Protein AF-A0A6G3XLN1-F1 (afdb_monomer)

Mean predicted aligned error: 7.18 Å

Foldseek 3Di:
DDPVDDPPPHPDDDDPDDDDPDFDDADPVRDGAWDKDKDWDADPVGDIDIDMDTDDDDDPPPDDDDDDDDDDDFDDPDPVVSVVVVVVVVVVCVVDPD

Sequence (98 aa):
QNRLISFDDSPFHVVRETRPWEAPPAGPDGGVPPRRAGVSSFGFGGTNAHVVLEEHLADETRRTDPPGPHLVPLSARTPERLREVARTLLTHLRRHPA

Secondary structure (DSSP, 8-state):
--TT---TTSS-----S----PPPPP-TTS--PPPEEEEEEE-TTS-EEEEEEE----------PPSS--------SSHHHHHHHHHHHHHHHHHS--

Structure (mmCIF, N/CA/C/O backbone):
data_AF-A0A6G3XLN1-F1
#
_entry.id   AF-A0A6G3XLN1-F1
#
loop_
_atom_site.group_PDB
_atom_site.id
_atom_site.type_symbol
_atom_site.label_atom_id
_atom_site.label_alt_id
_atom_site.label_comp_id
_atom_site.label_asym_id
_atom_site.label_entity_id
_atom_site.label_seq_id
_atom_site.pdbx_PDB_ins_code
_atom_site.Cartn_x
_atom_site.Cartn_y
_atom_site.Cartn_z
_atom_site.occupancy
_atom_site.B_iso_or_equiv
_atom_site.auth_seq_id
_atom_site.auth_comp_id
_atom_site.auth_asym_id
_atom_site.auth_atom_id
_atom_site.pdbx_PDB_model_num
ATOM 1 N N . GLN A 1 1 ? 0.417 10.790 -25.933 1.00 68.75 1 GLN A N 1
ATOM 2 C CA . GLN A 1 1 ? 1.668 10.044 -25.669 1.00 68.75 1 GLN A CA 1
ATOM 3 C C . GLN A 1 1 ? 2.841 10.945 -26.033 1.00 68.75 1 GLN A C 1
ATOM 5 O O . GLN A 1 1 ? 2.750 11.629 -27.047 1.00 68.75 1 GLN A O 1
ATOM 10 N N . ASN A 1 2 ? 3.875 11.021 -25.189 1.00 85.00 2 ASN A N 1
ATOM 11 C CA . ASN A 1 2 ? 5.063 11.836 -25.457 1.00 85.00 2 ASN A CA 1
ATOM 12 C C . ASN A 1 2 ? 5.894 11.176 -26.572 1.00 85.00 2 ASN A C 1
ATOM 14 O O . ASN A 1 2 ? 6.250 10.011 -26.436 1.00 85.00 2 ASN A O 1
ATOM 18 N N . ARG A 1 3 ? 6.184 11.905 -27.658 1.00 90.69 3 ARG A N 1
ATOM 19 C CA . ARG A 1 3 ? 6.933 11.390 -28.823 1.00 90.69 3 ARG A CA 1
ATOM 20 C C . ARG A 1 3 ? 8.434 11.234 -28.567 1.00 90.69 3 ARG A C 1
ATOM 22 O O . ARG A 1 3 ? 9.109 10.589 -29.354 1.00 90.69 3 ARG A O 1
ATOM 29 N N . LEU A 1 4 ? 8.944 11.824 -27.487 1.00 93.44 4 LEU A N 1
ATOM 30 C CA . LEU A 1 4 ? 10.350 11.726 -27.090 1.00 93.44 4 LEU A CA 1
ATOM 31 C C . LEU A 1 4 ? 10.661 10.436 -26.316 1.00 93.44 4 LEU A C 1
ATOM 33 O O . LEU A 1 4 ? 11.809 10.217 -25.950 1.00 93.44 4 LEU A O 1
ATOM 37 N N . ILE A 1 5 ? 9.653 9.602 -26.035 1.00 89.62 5 ILE A N 1
ATOM 38 C CA . ILE A 1 5 ? 9.816 8.343 -25.305 1.00 89.62 5 ILE A CA 1
ATOM 39 C C . ILE A 1 5 ? 9.465 7.193 -26.249 1.00 89.62 5 ILE A C 1
ATOM 41 O O . ILE A 1 5 ? 8.294 7.020 -26.599 1.00 89.62 5 ILE A O 1
ATOM 45 N N . SER A 1 6 ? 10.478 6.420 -26.648 1.00 90.69 6 SER A N 1
ATOM 46 C CA . SER A 1 6 ? 10.293 5.149 -27.354 1.00 90.69 6 SER A CA 1
ATOM 47 C C . SER A 1 6 ? 10.105 4.027 -26.336 1.00 90.69 6 SER A C 1
ATOM 49 O O . SER A 1 6 ? 10.923 3.881 -25.428 1.00 90.69 6 SER A O 1
ATOM 51 N N . PHE A 1 7 ? 9.025 3.260 -26.478 1.00 91.12 7 PHE A N 1
ATOM 52 C CA . PHE A 1 7 ? 8.757 2.085 -25.644 1.00 91.12 7 PHE A CA 1
ATOM 53 C C . PHE A 1 7 ? 9.022 0.767 -26.378 1.00 91.12 7 PHE A C 1
ATOM 55 O O . PHE A 1 7 ? 9.182 -0.245 -25.704 1.00 91.12 7 PHE A O 1
ATOM 62 N N . ASP A 1 8 ? 9.090 0.788 -27.714 1.00 89.31 8 ASP A N 1
ATOM 63 C CA . ASP A 1 8 ? 9.122 -0.413 -28.564 1.00 89.31 8 ASP A CA 1
ATOM 64 C C . ASP A 1 8 ? 10.348 -1.298 -28.281 1.00 89.31 8 ASP A C 1
ATOM 66 O O . ASP A 1 8 ? 10.241 -2.521 -28.288 1.00 89.31 8 ASP A O 1
ATOM 70 N N . ASP A 1 9 ? 11.477 -0.683 -27.921 1.00 88.38 9 ASP A N 1
ATOM 71 C CA . ASP A 1 9 ? 12.730 -1.371 -27.579 1.00 88.38 9 ASP A CA 1
ATOM 72 C C . ASP A 1 9 ? 12.961 -1.481 -26.059 1.00 88.38 9 ASP A C 1
ATOM 74 O O . ASP A 1 9 ? 14.087 -1.677 -25.596 1.00 88.38 9 ASP A O 1
ATOM 78 N N . SER A 1 10 ? 11.914 -1.300 -25.248 1.00 92.75 10 SER A N 1
ATOM 79 C CA . SER A 1 10 ? 12.014 -1.279 -23.787 1.00 92.75 10 SER A CA 1
ATOM 80 C C . SER A 1 10 ? 11.134 -2.350 -23.135 1.00 92.75 10 SER A C 1
ATOM 82 O O . SER A 1 10 ? 10.084 -2.699 -23.671 1.00 92.75 10 SER A O 1
ATOM 84 N N . PRO A 1 11 ? 11.479 -2.823 -21.924 1.00 93.06 11 PRO A N 1
ATOM 85 C CA . PRO A 1 11 ? 10.612 -3.722 -21.161 1.00 93.06 11 PRO A CA 1
ATOM 86 C C . PRO A 1 11 ? 9.419 -2.992 -20.516 1.00 93.06 11 PRO A C 1
ATOM 88 O O . PRO A 1 11 ? 8.676 -3.593 -19.740 1.00 93.06 11 PRO A O 1
ATOM 91 N N . PHE A 1 12 ? 9.264 -1.687 -20.760 1.00 93.50 12 PHE A N 1
ATOM 92 C CA . PHE A 1 12 ? 8.283 -0.844 -20.096 1.00 93.50 12 PHE A CA 1
ATOM 93 C C . PHE A 1 12 ? 7.115 -0.514 -21.016 1.00 93.50 12 PHE A C 1
ATOM 95 O O . PHE A 1 12 ? 7.272 -0.203 -22.193 1.00 93.50 12 PHE A O 1
ATOM 102 N N . HIS A 1 13 ? 5.927 -0.458 -20.430 1.00 92.88 13 HIS A N 1
ATOM 103 C CA . HIS A 1 13 ? 4.724 0.042 -21.080 1.00 92.88 13 HIS A CA 1
ATOM 104 C C . HIS A 1 13 ? 3.887 0.829 -20.073 1.00 92.88 13 HIS A C 1
ATOM 106 O O . HIS A 1 13 ? 3.967 0.630 -18.859 1.00 92.88 13 HIS A O 1
ATOM 112 N N . VAL A 1 14 ? 3.047 1.731 -20.574 1.00 93.56 14 VAL A N 1
ATOM 113 C CA . VAL A 1 14 ? 2.167 2.540 -19.723 1.00 93.56 14 VAL A CA 1
ATOM 114 C C . VAL A 1 14 ? 0.884 1.768 -19.424 1.00 93.56 14 VAL A C 1
ATOM 116 O O . VAL A 1 14 ? 0.138 1.421 -20.339 1.00 93.56 14 VAL A O 1
ATOM 119 N N . VAL A 1 15 ? 0.587 1.548 -18.143 1.00 94.81 15 VAL A N 1
ATOM 120 C CA . VAL A 1 15 ? -0.713 1.027 -17.694 1.00 94.81 15 VAL A CA 1
ATOM 121 C C . VAL A 1 15 ? -1.730 2.170 -17.722 1.00 94.81 15 VAL A C 1
ATOM 123 O O . VAL A 1 15 ? -1.634 3.102 -16.929 1.00 94.81 15 VAL A O 1
ATOM 126 N N . ARG A 1 16 ? -2.666 2.135 -18.678 1.00 95.06 16 ARG A N 1
ATOM 127 C CA . ARG A 1 16 ? -3.650 3.216 -18.909 1.00 95.06 16 ARG A CA 1
ATOM 128 C C . ARG A 1 16 ? -5.002 2.982 -18.249 1.00 95.06 16 ARG A C 1
ATOM 130 O O . ARG A 1 16 ? -5.720 3.936 -17.981 1.00 95.06 16 ARG A O 1
ATOM 137 N N . GLU A 1 17 ? -5.329 1.723 -18.003 1.00 97.62 17 GLU A N 1
ATOM 138 C CA . GLU A 1 17 ? -6.607 1.285 -17.457 1.00 97.62 17 GLU A CA 1
ATOM 139 C C . GLU A 1 17 ? -6.352 0.311 -16.309 1.00 97.62 17 GLU A C 1
ATOM 141 O O . GLU A 1 17 ? -5.313 -0.361 -16.263 1.00 97.62 17 GLU A O 1
ATOM 146 N N . THR A 1 18 ? -7.298 0.237 -15.372 1.00 97.56 18 THR A N 1
ATOM 147 C CA . THR A 1 18 ? -7.257 -0.759 -14.303 1.00 97.56 18 THR A CA 1
ATOM 148 C C . THR A 1 18 ? -7.317 -2.150 -14.914 1.00 97.56 18 THR A C 1
ATOM 150 O O . THR A 1 18 ? -8.219 -2.468 -15.683 1.00 97.56 18 THR A O 1
ATOM 153 N N . ARG A 1 19 ? -6.357 -2.990 -14.545 1.00 96.12 19 ARG A N 1
ATOM 154 C CA . ARG A 1 19 ? -6.246 -4.365 -15.024 1.00 96.12 19 ARG A CA 1
ATOM 155 C C . ARG A 1 19 ? -5.761 -5.272 -13.896 1.00 96.12 19 ARG A C 1
ATOM 157 O O . ARG A 1 19 ? -5.106 -4.767 -12.978 1.00 96.12 19 ARG A O 1
ATOM 164 N N . PRO A 1 20 ? -6.045 -6.582 -13.954 1.00 96.75 20 PRO A N 1
ATOM 165 C CA . PRO A 1 20 ? -5.457 -7.538 -13.028 1.00 96.75 20 PRO A CA 1
ATOM 166 C C . PRO A 1 20 ? -3.928 -7.434 -13.014 1.00 96.75 20 PRO A C 1
ATOM 168 O O . PRO A 1 20 ? -3.292 -7.256 -14.056 1.00 96.75 20 PRO A O 1
ATOM 171 N N . TRP A 1 21 ? -3.333 -7.548 -11.828 1.00 94.56 21 TRP A N 1
ATOM 172 C CA . TRP A 1 21 ? -1.888 -7.698 -11.692 1.00 94.56 21 TRP A CA 1
ATOM 173 C C . TRP A 1 21 ? -1.560 -9.188 -11.707 1.00 94.56 21 TRP A C 1
ATOM 175 O O . TRP A 1 21 ? -1.606 -9.870 -10.679 1.00 94.56 21 TRP A O 1
ATOM 185 N N . GLU A 1 22 ? -1.288 -9.706 -12.899 1.00 93.12 22 GLU A N 1
ATOM 186 C CA . GL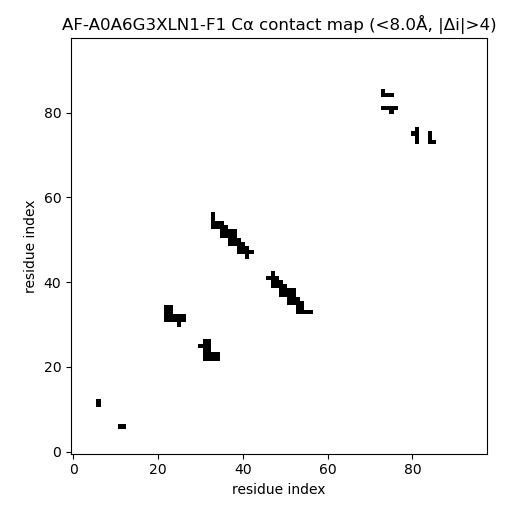U A 1 22 ? -0.928 -11.109 -13.093 1.00 93.12 22 GLU A CA 1
ATOM 187 C C . GLU A 1 22 ? 0.366 -11.442 -12.345 1.00 93.12 22 GLU A C 1
ATOM 189 O O . GLU A 1 22 ? 1.299 -10.633 -12.291 1.00 93.12 22 GLU A O 1
ATOM 194 N N . ALA A 1 23 ? 0.391 -12.616 -11.712 1.00 88.56 23 ALA A N 1
ATOM 195 C CA . ALA A 1 23 ? 1.606 -13.123 -11.096 1.00 88.56 23 ALA A CA 1
ATOM 196 C C . ALA A 1 23 ? 2.606 -13.529 -12.194 1.00 88.56 23 ALA A C 1
ATOM 198 O O . ALA A 1 23 ? 2.183 -13.898 -13.295 1.00 88.56 23 ALA A O 1
ATOM 199 N N . PRO A 1 24 ? 3.920 -13.466 -11.933 1.00 90.12 24 PRO A N 1
ATOM 200 C CA . PRO A 1 24 ? 4.896 -13.914 -12.910 1.00 90.12 24 PRO A CA 1
ATOM 201 C C . PRO A 1 24 ? 4.7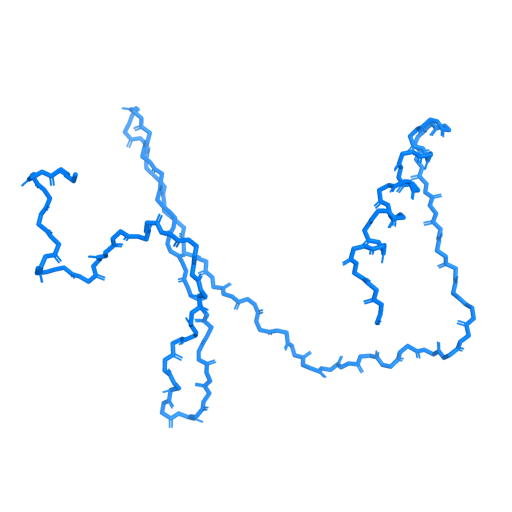74 -15.431 -13.164 1.00 90.12 24 PRO A C 1
ATOM 203 O O . PRO A 1 24 ? 4.228 -16.156 -12.327 1.00 90.12 24 PRO A O 1
ATOM 206 N N . PRO A 1 25 ? 5.291 -15.926 -14.304 1.00 88.88 25 PRO A N 1
ATOM 207 C CA . PRO A 1 25 ? 5.288 -17.351 -14.616 1.00 88.88 25 PRO A CA 1
ATOM 208 C C . PRO A 1 25 ? 5.953 -18.179 -13.514 1.00 88.88 25 PRO A C 1
ATOM 210 O O . PRO A 1 25 ? 6.898 -17.714 -12.873 1.00 88.88 25 PRO A O 1
ATOM 213 N N . ALA A 1 26 ? 5.471 -19.411 -13.331 1.00 88.75 26 ALA A N 1
ATOM 214 C CA . ALA A 1 26 ? 6.044 -20.336 -12.364 1.00 88.75 26 ALA A CA 1
ATOM 215 C C . ALA A 1 26 ? 7.545 -20.543 -12.616 1.00 88.75 26 ALA A C 1
ATOM 217 O O . ALA A 1 26 ? 7.995 -20.638 -13.763 1.00 88.75 26 ALA A O 1
ATOM 218 N N . GLY A 1 27 ? 8.308 -20.597 -11.527 1.00 84.12 27 GLY A N 1
ATOM 219 C CA . GLY A 1 27 ? 9.733 -20.882 -11.557 1.00 84.12 27 GLY A CA 1
ATOM 220 C C . GLY A 1 27 ? 10.032 -22.340 -11.931 1.00 84.12 27 GLY A C 1
ATOM 221 O O . GLY A 1 27 ? 9.123 -23.165 -12.048 1.00 84.12 27 GLY A O 1
ATOM 222 N N . PRO A 1 28 ? 11.320 -22.694 -12.092 1.00 84.50 28 PRO A N 1
ATOM 223 C CA . PRO A 1 28 ? 11.749 -24.068 -12.379 1.00 84.50 28 PRO A CA 1
ATOM 224 C C . PRO A 1 28 ? 11.319 -25.101 -11.324 1.00 84.50 28 PRO A C 1
ATOM 226 O O . PRO A 1 28 ? 11.270 -26.293 -11.609 1.00 84.50 28 PRO A O 1
ATOM 229 N N . ASP A 1 29 ? 11.027 -24.643 -10.109 1.00 85.19 29 ASP A N 1
ATOM 230 C CA . ASP A 1 29 ? 10.552 -25.412 -8.958 1.00 85.19 29 ASP A CA 1
ATOM 231 C C . ASP A 1 29 ? 9.017 -25.560 -8.909 1.00 85.19 29 ASP A C 1
ATOM 233 O O . ASP A 1 29 ? 8.487 -26.201 -8.003 1.00 85.19 29 ASP A O 1
ATOM 237 N N . GLY A 1 30 ? 8.295 -24.987 -9.878 1.00 82.50 30 GLY A N 1
ATOM 238 C CA . GLY A 1 30 ? 6.833 -25.004 -9.945 1.00 82.50 30 GLY A CA 1
ATOM 239 C C . GLY A 1 30 ? 6.146 -23.987 -9.029 1.00 82.50 30 GLY A C 1
ATOM 240 O O . GLY A 1 30 ? 4.918 -23.896 -9.046 1.00 82.50 30 GLY A O 1
ATOM 241 N N . GLY A 1 31 ? 6.906 -23.201 -8.259 1.00 84.50 31 GLY A N 1
ATOM 242 C CA . GLY A 1 31 ? 6.370 -22.139 -7.412 1.00 84.50 31 GLY A CA 1
ATOM 243 C C . GLY A 1 31 ? 6.016 -20.893 -8.222 1.00 84.50 31 GLY A C 1
ATOM 244 O O . GLY A 1 31 ? 6.745 -20.507 -9.136 1.00 84.50 31 GLY A O 1
ATOM 245 N N . VAL A 1 32 ? 4.906 -20.232 -7.886 1.00 84.81 32 VAL A N 1
ATOM 246 C CA . VAL A 1 32 ? 4.592 -18.906 -8.440 1.00 84.81 32 VAL A CA 1
ATOM 247 C C . VAL A 1 32 ? 5.39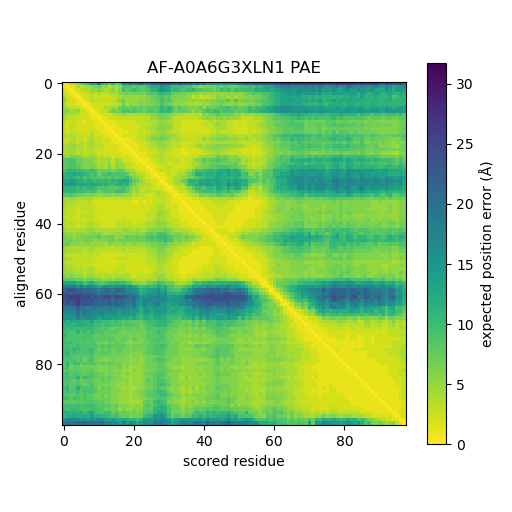2 -17.863 -7.652 1.00 84.81 32 VAL A C 1
ATOM 249 O O . VAL A 1 32 ? 5.166 -17.722 -6.449 1.00 84.81 32 VAL A O 1
ATOM 252 N N . PRO A 1 33 ? 6.335 -17.141 -8.279 1.00 89.75 33 PRO A N 1
ATOM 253 C CA . PRO A 1 33 ? 7.124 -16.136 -7.579 1.00 89.75 33 PRO A CA 1
ATOM 254 C C . PRO A 1 33 ? 6.253 -14.936 -7.164 1.00 89.75 33 PRO A C 1
ATOM 256 O O . PRO A 1 33 ? 5.252 -14.635 -7.822 1.00 89.75 33 PRO A O 1
ATOM 259 N N . PRO A 1 34 ? 6.635 -14.207 -6.102 1.00 92.75 34 PRO A N 1
ATOM 260 C CA . PRO A 1 34 ? 5.885 -13.044 -5.644 1.00 92.75 34 PRO A CA 1
ATOM 261 C C . PRO A 1 34 ? 5.921 -11.910 -6.672 1.00 92.75 34 PRO A C 1
ATOM 263 O O . PRO A 1 34 ? 6.896 -11.727 -7.415 1.00 92.75 34 PRO A O 1
ATOM 266 N N . ARG A 1 35 ? 4.868 -11.088 -6.689 1.00 95.12 35 ARG A N 1
ATOM 267 C CA . ARG A 1 35 ? 4.872 -9.840 -7.459 1.00 95.12 35 ARG A CA 1
ATOM 268 C C . ARG A 1 35 ? 5.911 -8.875 -6.894 1.00 95.12 35 ARG A C 1
ATOM 270 O O . ARG A 1 35 ? 6.097 -8.779 -5.682 1.00 95.12 35 ARG A O 1
ATOM 277 N N . ARG A 1 36 ? 6.555 -8.109 -7.777 1.00 95.94 36 ARG A N 1
ATOM 278 C CA . ARG A 1 36 ? 7.528 -7.071 -7.405 1.00 95.94 36 ARG A CA 1
ATOM 279 C C . ARG A 1 36 ? 7.194 -5.741 -8.054 1.00 95.94 36 ARG A C 1
ATOM 281 O O . ARG A 1 36 ? 6.751 -5.705 -9.201 1.00 95.94 36 ARG A O 1
ATOM 288 N N . ALA A 1 37 ? 7.454 -4.656 -7.336 1.00 97.44 37 ALA A N 1
ATOM 289 C CA . ALA A 1 37 ? 7.311 -3.297 -7.842 1.00 97.44 37 ALA A CA 1
ATOM 290 C C . ALA A 1 37 ? 8.517 -2.438 -7.463 1.00 97.44 37 ALA A C 1
ATOM 292 O O . ALA A 1 37 ? 8.998 -2.490 -6.334 1.00 97.44 37 ALA A O 1
ATOM 293 N N . GLY A 1 38 ? 8.978 -1.621 -8.409 1.00 97.81 38 GLY A N 1
ATOM 294 C CA . GLY A 1 38 ? 9.925 -0.542 -8.150 1.00 97.81 38 GLY A CA 1
ATOM 295 C C . GLY A 1 38 ? 9.186 0.784 -7.992 1.00 97.81 38 GLY A C 1
ATOM 296 O O . GLY A 1 38 ? 8.313 1.107 -8.798 1.00 97.81 38 GLY A O 1
ATOM 297 N N . VAL A 1 39 ? 9.551 1.565 -6.980 1.00 98.25 39 VAL A N 1
ATOM 298 C CA . VAL A 1 39 ? 9.048 2.924 -6.759 1.00 98.25 39 VAL A CA 1
ATOM 299 C C . VAL A 1 39 ? 10.234 3.876 -6.775 1.00 98.25 39 VAL A C 1
ATOM 301 O O . VAL A 1 39 ? 11.134 3.766 -5.945 1.00 98.25 39 VAL A O 1
ATOM 304 N N . SER A 1 40 ? 10.233 4.814 -7.719 1.00 97.81 40 SER A N 1
ATOM 305 C CA .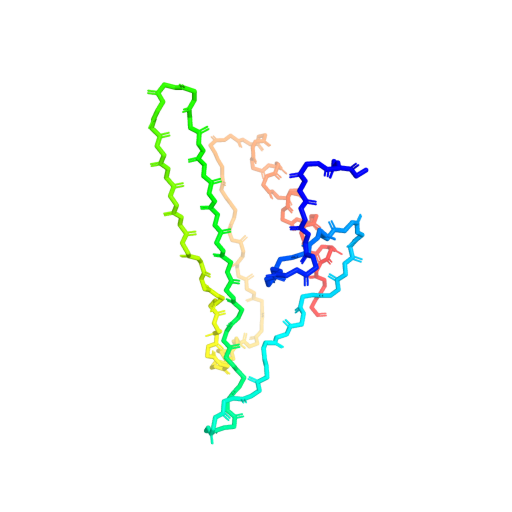 SER A 1 40 ? 11.266 5.847 -7.846 1.00 97.81 40 SER A CA 1
ATOM 306 C C . SER A 1 40 ? 10.714 7.215 -7.456 1.00 97.81 40 SER A C 1
ATOM 308 O O . SER A 1 40 ? 9.600 7.567 -7.840 1.00 97.81 40 SER A O 1
ATOM 310 N N . SER A 1 41 ? 11.514 8.002 -6.741 1.00 97.88 41 SER A N 1
ATOM 311 C CA . SER A 1 41 ? 11.236 9.397 -6.402 1.00 97.88 41 SER A CA 1
ATOM 312 C C . SER A 1 41 ? 12.455 10.257 -6.729 1.00 97.88 41 SER A C 1
ATOM 314 O O . SER A 1 41 ? 13.572 9.938 -6.316 1.00 97.88 41 SER A O 1
ATOM 316 N N . PHE A 1 42 ? 12.235 11.337 -7.478 1.00 97.50 42 PHE A N 1
ATOM 317 C CA . PHE A 1 42 ? 13.280 12.246 -7.949 1.00 97.50 42 PHE A CA 1
ATOM 318 C C . PHE A 1 42 ? 12.957 13.666 -7.477 1.00 97.50 42 PHE A C 1
ATOM 320 O O . PHE A 1 42 ? 12.013 14.294 -7.959 1.00 97.50 42 PHE A O 1
ATOM 327 N N . GLY A 1 43 ? 13.704 14.158 -6.490 1.00 96.56 43 GLY A N 1
ATOM 328 C CA . GLY A 1 43 ? 13.525 15.489 -5.925 1.00 96.56 43 GLY A CA 1
ATOM 329 C C . GLY A 1 43 ? 14.211 16.560 -6.769 1.00 96.56 43 GLY A C 1
ATOM 330 O O . GLY A 1 43 ? 15.329 16.371 -7.239 1.00 96.56 43 GLY A O 1
ATOM 331 N N . PHE A 1 44 ? 13.577 17.727 -6.902 1.00 96.44 44 PHE A N 1
ATOM 332 C CA . PHE A 1 44 ? 14.124 18.855 -7.671 1.00 96.44 44 PHE A CA 1
ATOM 333 C C . PHE A 1 44 ? 15.538 19.276 -7.223 1.00 96.44 44 PHE A C 1
ATOM 335 O O . PHE A 1 44 ? 16.363 19.635 -8.053 1.00 96.44 44 PHE A O 1
ATOM 342 N N . GLY A 1 45 ? 15.843 19.175 -5.923 1.00 96.81 45 GLY A N 1
ATOM 343 C CA . GLY A 1 45 ? 17.173 19.463 -5.368 1.00 96.81 45 GLY A CA 1
ATOM 344 C C . GLY A 1 45 ? 18.252 18.414 -5.676 1.00 96.81 45 GLY A C 1
ATOM 345 O O . GLY A 1 45 ? 19.351 18.512 -5.142 1.00 96.81 45 GLY A O 1
ATOM 346 N N . GLY A 1 46 ? 17.948 17.396 -6.486 1.00 95.38 46 GLY A N 1
ATOM 347 C CA . GLY A 1 46 ? 18.883 16.342 -6.890 1.00 95.38 46 GLY A CA 1
ATOM 348 C C . GLY A 1 46 ? 18.914 15.117 -5.971 1.00 95.38 46 GLY A C 1
ATOM 349 O O . GLY A 1 46 ? 19.628 14.158 -6.258 1.00 95.38 46 GLY A O 1
ATOM 350 N N . THR A 1 47 ? 18.142 15.106 -4.881 1.00 97.12 47 THR A N 1
ATOM 351 C CA . THR A 1 47 ? 17.991 13.917 -4.031 1.00 97.12 47 THR A CA 1
ATOM 352 C C . THR A 1 47 ? 17.065 12.905 -4.691 1.00 97.12 47 THR A C 1
ATOM 354 O O . THR A 1 47 ? 15.907 13.210 -4.973 1.00 97.12 47 THR A O 1
ATOM 357 N N . ASN A 1 48 ? 17.557 11.680 -4.864 1.00 97.62 48 ASN A N 1
ATOM 358 C CA . ASN A 1 48 ? 16.818 10.586 -5.481 1.00 97.62 48 ASN A CA 1
ATOM 359 C C . ASN A 1 48 ? 16.686 9.420 -4.503 1.00 97.62 48 ASN A C 1
ATOM 361 O O . ASN A 1 48 ? 17.607 9.139 -3.737 1.00 97.62 48 ASN A O 1
ATOM 365 N N . ALA A 1 49 ? 15.557 8.723 -4.561 1.00 98.12 49 ALA A N 1
ATOM 366 C CA . ALA A 1 49 ? 15.320 7.504 -3.805 1.00 98.12 49 ALA A CA 1
ATOM 367 C C . ALA A 1 49 ? 14.644 6.459 -4.694 1.00 98.12 49 ALA A C 1
ATOM 369 O O . ALA A 1 49 ? 13.797 6.787 -5.529 1.00 98.12 49 ALA A O 1
ATOM 370 N N . HIS A 1 50 ? 15.005 5.196 -4.491 1.00 98.38 50 HIS A N 1
ATOM 371 C CA . HIS A 1 50 ? 14.373 4.064 -5.150 1.00 98.38 50 HIS A CA 1
ATOM 372 C C . HIS A 1 50 ? 14.155 2.944 -4.141 1.00 98.38 50 HIS A C 1
ATOM 374 O O . HIS A 1 50 ? 15.046 2.639 -3.349 1.00 98.38 50 HIS A O 1
ATOM 380 N N . VAL A 1 51 ? 12.973 2.337 -4.174 1.00 98.56 51 VAL A N 1
ATOM 381 C CA . VAL A 1 51 ? 12.612 1.206 -3.320 1.00 98.56 51 VAL A CA 1
ATOM 382 C C . VAL A 1 51 ? 12.055 0.091 -4.188 1.00 98.56 51 VAL A C 1
ATOM 384 O O . VAL A 1 51 ? 11.237 0.339 -5.073 1.00 98.56 51 VAL A O 1
ATOM 387 N N . VAL A 1 52 ? 12.478 -1.137 -3.898 1.00 98.25 52 VAL A N 1
ATOM 388 C CA . VAL A 1 52 ? 11.894 -2.357 -4.455 1.00 98.25 52 VAL A CA 1
ATOM 389 C C . VAL A 1 52 ? 11.027 -3.002 -3.381 1.00 98.25 52 VAL A C 1
ATOM 391 O O . VAL A 1 52 ? 11.471 -3.193 -2.251 1.00 98.25 52 VAL A O 1
ATOM 394 N N . LEU A 1 53 ? 9.785 -3.307 -3.739 1.00 97.81 53 LEU A N 1
ATOM 395 C CA . LEU A 1 53 ? 8.795 -3.969 -2.899 1.00 97.81 53 LEU A CA 1
ATOM 396 C C . LEU A 1 53 ? 8.518 -5.358 -3.464 1.00 97.81 53 LEU A C 1
ATOM 398 O O . LEU A 1 53 ? 8.411 -5.523 -4.681 1.00 97.81 53 LEU A O 1
ATOM 402 N N . GLU A 1 54 ? 8.361 -6.332 -2.578 1.00 96.75 54 GLU A N 1
ATOM 403 C CA . GLU A 1 54 ? 7.956 -7.694 -2.910 1.00 96.75 54 GLU A CA 1
ATOM 404 C C . GLU A 1 54 ? 6.665 -8.035 -2.161 1.00 96.75 54 GLU A C 1
ATOM 406 O O . GLU A 1 54 ? 6.457 -7.612 -1.022 1.00 96.75 54 GLU A O 1
ATOM 411 N N . GLU A 1 55 ? 5.775 -8.759 -2.832 1.00 95.75 55 GLU A N 1
ATOM 412 C CA . GLU A 1 55 ? 4.548 -9.286 -2.250 1.00 95.75 55 GLU A CA 1
ATOM 413 C C . GLU A 1 55 ? 4.858 -10.257 -1.107 1.00 95.75 55 GLU A C 1
ATOM 415 O O . GLU A 1 55 ? 5.629 -11.202 -1.261 1.00 95.75 55 GLU A O 1
ATOM 420 N N . HIS A 1 56 ? 4.213 -10.046 0.040 1.00 92.25 56 HIS A N 1
ATOM 421 C CA . HIS A 1 56 ? 4.240 -11.016 1.123 1.00 92.25 56 HIS A CA 1
ATOM 422 C C . HIS A 1 56 ? 3.277 -12.165 0.812 1.00 92.25 56 HIS A C 1
ATOM 424 O O . HIS A 1 56 ? 2.064 -11.963 0.763 1.00 92.25 56 HIS A O 1
ATOM 430 N N . LEU A 1 57 ? 3.821 -13.369 0.639 1.00 87.25 57 LEU A N 1
ATOM 431 C CA . LEU A 1 57 ? 3.043 -14.597 0.520 1.00 87.25 57 LEU A CA 1
ATOM 432 C C . LEU A 1 57 ? 2.811 -15.151 1.927 1.00 87.25 57 LEU A C 1
ATOM 434 O O . LEU A 1 57 ? 3.751 -15.597 2.587 1.00 87.25 57 LEU A O 1
ATOM 438 N N . ALA A 1 58 ? 1.571 -15.050 2.407 1.00 81.38 58 ALA A N 1
ATOM 439 C CA . ALA A 1 58 ? 1.200 -15.585 3.708 1.00 81.38 58 ALA A CA 1
ATOM 440 C C . ALA A 1 58 ? 1.293 -17.114 3.685 1.00 81.38 58 ALA A C 1
ATOM 442 O O . ALA A 1 58 ? 0.815 -17.758 2.752 1.00 81.38 58 ALA A O 1
ATOM 443 N N . ASP A 1 59 ? 1.880 -17.687 4.731 1.00 75.06 59 ASP A N 1
ATOM 444 C CA . ASP A 1 59 ? 1.843 -19.128 4.937 1.00 75.06 59 ASP A CA 1
ATOM 445 C C . ASP A 1 59 ? 0.409 -19.510 5.340 1.00 75.06 59 ASP A C 1
ATOM 447 O O . ASP A 1 59 ? -0.131 -18.962 6.305 1.00 75.06 59 ASP A O 1
ATOM 451 N N . GLU A 1 60 ? -0.224 -20.430 4.610 1.00 64.50 60 GLU A N 1
ATOM 452 C CA . GLU A 1 60 ? -1.631 -20.869 4.759 1.00 64.50 60 GLU A CA 1
ATOM 453 C C . GLU A 1 60 ? -1.893 -21.637 6.073 1.00 64.50 60 GLU A C 1
ATOM 455 O O . GLU A 1 60 ? -2.834 -22.424 6.188 1.00 64.50 60 GLU A O 1
ATOM 460 N N . THR A 1 61 ? -1.088 -21.414 7.114 1.00 62.34 61 THR A N 1
ATOM 461 C CA . THR A 1 61 ? -1.353 -21.910 8.466 1.00 62.34 61 THR A CA 1
ATOM 462 C C . THR A 1 61 ? -2.545 -21.159 9.055 1.00 62.34 61 THR A C 1
ATOM 464 O O . THR A 1 61 ? -2.442 -20.278 9.910 1.00 62.34 61 THR A O 1
ATOM 467 N N . ARG A 1 62 ? -3.734 -21.513 8.566 1.00 61.53 62 ARG A N 1
ATOM 468 C CA . ARG A 1 62 ? -5.011 -21.025 9.056 1.00 61.53 62 ARG A CA 1
ATOM 469 C C . ARG A 1 62 ? -5.131 -21.449 10.509 1.00 61.53 62 ARG A C 1
ATOM 471 O O . ARG A 1 62 ? -5.444 -22.597 10.820 1.00 61.53 62 ARG A O 1
ATOM 478 N N . ARG A 1 63 ? -4.872 -20.511 11.415 1.00 65.12 63 ARG A N 1
ATOM 479 C CA . ARG A 1 63 ? -5.243 -20.672 12.815 1.00 65.12 63 ARG A CA 1
ATOM 480 C C . ARG A 1 63 ? -6.750 -20.890 12.855 1.00 65.12 63 ARG A C 1
ATOM 482 O O . ARG A 1 63 ? -7.516 -20.023 12.446 1.00 65.12 63 ARG A O 1
ATOM 489 N N . THR A 1 64 ? -7.167 -22.069 13.295 1.00 72.38 64 THR A N 1
ATOM 490 C CA . THR A 1 64 ? -8.575 -22.351 13.559 1.00 72.38 64 THR A CA 1
ATOM 491 C C . THR A 1 64 ? -8.987 -21.536 14.772 1.00 72.38 64 THR A C 1
ATOM 493 O O . THR A 1 64 ? -8.530 -21.815 15.884 1.00 72.38 64 THR A O 1
ATOM 496 N N . ASP A 1 65 ? -9.814 -20.517 14.562 1.00 80.00 65 ASP A N 1
ATOM 497 C CA . ASP A 1 65 ? -10.401 -19.794 15.680 1.00 80.00 65 ASP A CA 1
ATOM 498 C C . ASP A 1 65 ? -11.375 -20.720 16.426 1.00 80.00 65 ASP A C 1
ATOM 500 O O . ASP A 1 65 ? -12.145 -21.454 15.795 1.00 80.00 65 ASP A O 1
ATOM 504 N N . PRO A 1 66 ? -11.330 -20.743 17.769 1.00 83.00 66 PRO A N 1
ATOM 505 C CA . PRO A 1 66 ? -12.250 -21.550 18.550 1.00 83.00 66 PRO A CA 1
ATOM 506 C C . PRO A 1 66 ? -13.685 -21.041 18.348 1.00 83.00 66 PRO A C 1
ATOM 508 O O . PRO A 1 66 ? -13.898 -19.828 18.329 1.00 83.00 66 PRO A O 1
ATOM 511 N N . PRO A 1 67 ? -14.679 -21.937 18.226 1.00 85.62 67 PRO A N 1
ATOM 512 C CA . PRO A 1 67 ? -16.063 -21.527 18.049 1.00 85.62 67 PRO A CA 1
ATOM 513 C C . PRO A 1 67 ? -16.590 -20.827 19.306 1.00 85.62 67 PRO A C 1
ATOM 515 O O . PRO A 1 67 ? -16.265 -21.212 20.430 1.00 85.62 67 PRO A O 1
ATOM 518 N N . GLY A 1 68 ? -17.470 -19.845 19.114 1.00 89.75 68 GLY A N 1
ATOM 519 C CA . GLY A 1 68 ? -18.182 -19.171 20.199 1.00 89.75 68 GLY A CA 1
ATOM 520 C C . GLY A 1 68 ? -18.154 -17.647 20.089 1.00 89.75 68 GLY A C 1
ATOM 521 O O . GLY A 1 68 ? -17.656 -17.093 19.112 1.00 89.75 68 GLY A O 1
ATOM 522 N N . PRO A 1 69 ? -18.738 -16.940 21.070 1.00 92.12 69 PRO A N 1
ATOM 523 C CA . PRO A 1 69 ? -18.659 -15.489 21.125 1.00 92.12 69 PRO A CA 1
ATOM 524 C C . PRO A 1 69 ? -17.224 -15.033 21.423 1.00 92.12 69 PRO A C 1
ATOM 526 O O . PRO A 1 69 ? -16.565 -15.557 22.321 1.00 92.12 69 PRO A O 1
ATOM 529 N N . HIS A 1 70 ? -16.774 -13.997 20.716 1.00 90.44 70 HIS A N 1
ATOM 530 C CA . HIS A 1 70 ? -15.482 -13.350 20.944 1.00 90.44 70 HIS A CA 1
ATOM 531 C C . HIS A 1 70 ? -15.676 -11.939 21.505 1.00 90.44 70 HIS A C 1
ATOM 533 O O . HIS A 1 70 ? -16.603 -11.222 21.122 1.00 90.44 70 HIS A O 1
ATOM 539 N N . LEU A 1 71 ? -14.774 -11.516 22.392 1.00 94.31 71 LEU A N 1
ATOM 540 C CA . LEU A 1 71 ? -14.713 -10.126 22.836 1.00 94.31 71 LEU A CA 1
ATOM 541 C C . LEU A 1 71 ? -14.002 -9.279 21.778 1.00 94.31 71 LEU A C 1
ATOM 543 O O . LEU A 1 71 ? -12.875 -9.578 21.394 1.00 94.31 71 LEU A O 1
ATOM 547 N N . VAL A 1 72 ? -14.643 -8.186 21.361 1.00 93.94 72 VAL A N 1
ATOM 548 C CA . VAL A 1 72 ? -14.071 -7.191 20.441 1.00 93.94 72 VAL A CA 1
ATOM 549 C C . VAL A 1 72 ? -13.976 -5.852 21.179 1.00 93.94 72 VAL A C 1
ATOM 551 O O . VAL A 1 72 ? -14.870 -5.010 21.054 1.00 93.94 72 VAL A O 1
ATOM 554 N N . PRO A 1 73 ? -12.954 -5.657 22.034 1.00 96.62 73 PRO A N 1
ATOM 555 C CA . PRO A 1 73 ? -12.825 -4.436 22.814 1.00 96.62 73 PRO A CA 1
ATOM 556 C C . PRO A 1 73 ? -12.471 -3.254 21.908 1.00 96.62 73 PRO A C 1
ATOM 558 O O . PRO A 1 73 ? -11.573 -3.338 21.072 1.00 96.62 73 PRO A O 1
ATOM 561 N N . LEU A 1 74 ? -13.153 -2.129 22.116 1.00 97.94 74 LEU A N 1
ATOM 562 C CA . LEU A 1 74 ? -12.865 -0.863 21.446 1.00 97.94 74 LEU A CA 1
ATOM 563 C C . LEU A 1 74 ? -12.483 0.183 22.486 1.00 97.94 74 LEU A C 1
ATOM 565 O O . LEU A 1 74 ? -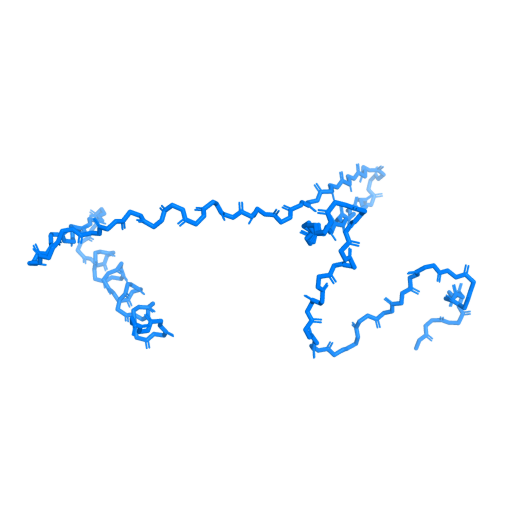13.088 0.260 23.556 1.00 97.94 74 LEU A O 1
ATOM 569 N N . SER A 1 75 ? -11.508 1.020 22.157 1.00 97.94 75 SER A N 1
ATOM 570 C CA . SER A 1 75 ? -11.087 2.126 23.007 1.00 97.94 75 SER A CA 1
ATOM 571 C C . SER A 1 75 ? -10.777 3.362 22.172 1.00 97.94 75 SER A C 1
ATOM 573 O O . SER A 1 75 ? -10.421 3.288 20.996 1.00 97.94 75 SER A O 1
ATOM 575 N N . ALA A 1 76 ? -10.956 4.524 22.789 1.00 98.38 76 ALA A N 1
ATOM 576 C CA . ALA A 1 76 ? -10.535 5.803 22.251 1.00 98.38 76 ALA A CA 1
ATOM 577 C C . ALA A 1 76 ? -10.419 6.812 23.395 1.00 98.38 76 ALA A C 1
ATOM 579 O O . ALA A 1 76 ? -11.028 6.644 24.449 1.00 98.38 76 ALA A O 1
ATOM 580 N N . ARG A 1 77 ? -9.670 7.894 23.167 1.00 98.44 77 ARG A N 1
ATOM 581 C CA . ARG A 1 77 ? -9.436 8.932 24.183 1.00 98.44 77 ARG A CA 1
ATOM 582 C C . ARG A 1 77 ? -10.710 9.667 24.622 1.00 98.44 77 ARG A C 1
ATOM 584 O O . ARG A 1 77 ? -10.760 10.146 25.746 1.00 98.44 77 ARG A O 1
ATOM 591 N N . THR A 1 78 ? -11.710 9.795 23.747 1.00 98.69 78 THR A N 1
ATOM 592 C CA . THR A 1 78 ? -12.985 10.463 24.061 1.00 98.69 78 THR A CA 1
ATOM 593 C C . THR A 1 78 ? -14.175 9.637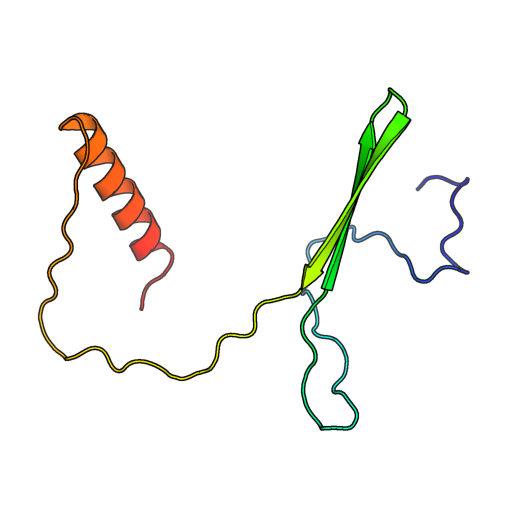 23.566 1.00 98.69 78 THR A C 1
ATOM 595 O O . THR A 1 78 ? -14.017 8.845 22.626 1.00 98.69 78 THR A O 1
ATOM 598 N N . PRO A 1 79 ? -15.379 9.828 24.138 1.00 98.44 79 PRO A N 1
ATOM 599 C CA . PRO A 1 79 ? -16.585 9.122 23.699 1.00 98.44 79 PRO A CA 1
ATOM 600 C C . PRO A 1 79 ? -16.925 9.348 22.218 1.00 98.44 79 PRO A C 1
ATOM 602 O O . PRO A 1 79 ? -17.427 8.455 21.539 1.00 98.44 79 PRO A O 1
ATOM 605 N N . GLU A 1 80 ? -16.648 10.535 21.686 1.00 98.50 80 GLU A N 1
ATOM 606 C CA . GLU A 1 80 ? -16.892 10.893 20.284 1.00 98.50 80 GLU A CA 1
ATOM 607 C C . GLU A 1 80 ? -16.000 10.057 19.366 1.00 98.50 80 GLU A C 1
ATOM 609 O O . GLU A 1 80 ? -16.497 9.439 18.423 1.00 98.50 80 GLU A O 1
ATOM 614 N N . ARG A 1 81 ? -14.705 9.950 19.699 1.00 98.50 81 ARG A N 1
ATOM 615 C CA . ARG A 1 81 ? -13.751 9.123 18.949 1.00 98.50 81 ARG A CA 1
ATOM 616 C C . ARG A 1 81 ? -14.056 7.633 19.067 1.00 98.50 81 ARG A C 1
ATOM 618 O O . ARG A 1 81 ? -13.889 6.912 18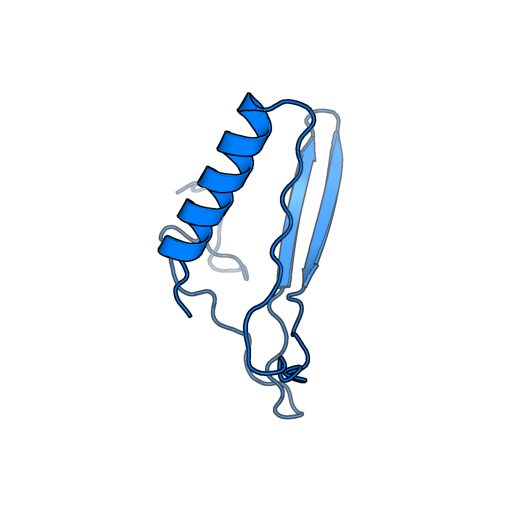.090 1.00 98.50 81 ARG A O 1
ATOM 625 N N . LEU A 1 82 ? -14.573 7.170 20.207 1.00 98.62 82 LEU A N 1
ATOM 626 C CA . LEU A 1 82 ? -14.989 5.771 20.358 1.00 98.62 82 LEU A CA 1
ATOM 627 C C . LEU A 1 82 ? -16.122 5.421 19.382 1.00 98.62 82 LEU A C 1
ATOM 629 O O . LEU A 1 82 ? -16.086 4.376 18.731 1.00 98.62 82 LEU A O 1
ATOM 633 N N . ARG A 1 83 ? -17.099 6.325 19.220 1.00 98.50 83 ARG A N 1
ATOM 634 C CA . ARG A 1 83 ? -18.184 6.153 18.241 1.00 98.50 83 ARG A CA 1
ATOM 635 C C . ARG A 1 83 ? -17.660 6.136 16.805 1.00 98.50 83 ARG A C 1
ATOM 637 O O . ARG A 1 83 ? -18.199 5.407 15.980 1.00 98.50 83 ARG A O 1
ATOM 644 N N . GLU A 1 84 ? -16.631 6.916 16.485 1.00 98.50 84 GLU A N 1
ATOM 645 C CA . GLU A 1 84 ? -16.000 6.886 15.158 1.00 98.50 84 GLU A CA 1
ATOM 646 C C . GLU A 1 84 ? -15.276 5.567 14.888 1.00 98.50 84 GLU A C 1
ATOM 648 O O . GLU A 1 84 ? -15.513 4.968 13.843 1.00 98.50 84 GLU A O 1
ATOM 653 N N . VAL A 1 85 ? -14.478 5.068 15.837 1.00 98.50 85 VAL A N 1
ATOM 654 C CA . VAL A 1 85 ? -13.815 3.757 15.719 1.00 98.50 85 VAL A CA 1
ATOM 655 C C . VAL A 1 85 ? -14.844 2.654 15.464 1.00 98.50 85 VAL A C 1
ATOM 657 O O . VAL A 1 85 ? -14.687 1.869 14.528 1.00 98.50 85 VAL A O 1
ATOM 660 N N . ALA A 1 86 ? -15.943 2.643 16.225 1.00 98.31 86 ALA A N 1
ATOM 661 C CA . ALA A 1 86 ? -17.025 1.680 16.034 1.00 98.31 86 ALA A CA 1
ATOM 662 C C . ALA A 1 86 ? -17.669 1.784 14.637 1.00 98.31 86 ALA A C 1
ATOM 664 O O . ALA A 1 86 ? -17.947 0.762 14.009 1.00 98.31 86 ALA A O 1
ATOM 665 N N . ARG A 1 87 ? -17.873 3.000 14.107 1.00 98.31 87 ARG A N 1
ATOM 666 C CA . ARG A 1 87 ? -18.413 3.202 12.747 1.00 98.31 87 ARG A CA 1
ATOM 667 C C . ARG A 1 87 ? -17.441 2.755 11.658 1.00 98.31 87 ARG A C 1
ATOM 669 O O . ARG A 1 87 ? -17.886 2.171 10.669 1.00 98.31 87 ARG A O 1
ATOM 676 N N . THR A 1 88 ? -16.144 3.004 11.829 1.00 97.94 88 THR A N 1
ATOM 677 C CA . THR A 1 88 ? -15.104 2.536 10.902 1.00 97.94 88 THR A CA 1
ATOM 678 C C . THR A 1 88 ? -15.086 1.014 10.857 1.00 97.94 88 THR A C 1
ATOM 680 O O . THR A 1 88 ? -15.147 0.441 9.769 1.00 97.94 88 THR A O 1
ATOM 683 N N . LEU A 1 89 ? -15.103 0.358 12.023 1.00 97.25 89 LEU A N 1
ATOM 684 C CA . LEU A 1 89 ? -15.162 -1.100 12.107 1.00 97.25 89 LEU A CA 1
ATOM 685 C C . LEU A 1 89 ? -16.443 -1.650 11.467 1.00 97.25 89 LEU A C 1
ATOM 687 O O . LEU A 1 89 ? -16.372 -2.541 10.628 1.00 97.25 89 LEU A O 1
ATOM 691 N N . LEU A 1 90 ? -17.609 -1.076 11.782 1.00 96.94 90 LEU A N 1
ATOM 692 C CA . LEU A 1 90 ? -18.882 -1.476 11.175 1.00 96.94 90 LEU A CA 1
ATOM 693 C C . LEU A 1 90 ? -18.857 -1.346 9.646 1.00 96.94 90 LEU A C 1
ATOM 695 O O . LEU A 1 90 ? -19.349 -2.222 8.938 1.00 96.94 90 LEU A O 1
ATOM 699 N N . THR A 1 91 ? -18.288 -0.255 9.129 1.00 97.94 91 THR A N 1
ATOM 700 C CA . THR A 1 91 ? -18.157 -0.028 7.683 1.00 97.94 91 THR A CA 1
ATOM 701 C C . THR A 1 91 ? -17.237 -1.064 7.048 1.00 97.94 91 THR A C 1
ATOM 703 O O . THR A 1 91 ? -17.549 -1.581 5.977 1.00 97.94 91 THR A O 1
ATOM 706 N N . HIS A 1 92 ? -16.125 -1.388 7.709 1.00 96.69 92 HIS A N 1
ATOM 707 C CA . HIS A 1 92 ? -15.190 -2.405 7.248 1.00 96.69 92 HIS A CA 1
ATOM 708 C C . HIS A 1 92 ? -15.847 -3.791 7.183 1.00 96.69 92 HIS A C 1
ATOM 710 O O . HIS A 1 92 ? -15.810 -4.412 6.123 1.00 96.69 92 HIS A O 1
ATOM 716 N N . LEU A 1 93 ? -16.519 -4.226 8.256 1.00 95.69 93 LEU A N 1
ATOM 717 C CA . LEU A 1 93 ? -17.197 -5.527 8.328 1.00 95.69 93 LEU A CA 1
ATOM 718 C C . LEU A 1 93 ? -18.329 -5.662 7.300 1.00 95.69 93 LEU A C 1
ATOM 720 O O . LEU A 1 93 ? -18.513 -6.719 6.712 1.00 95.69 9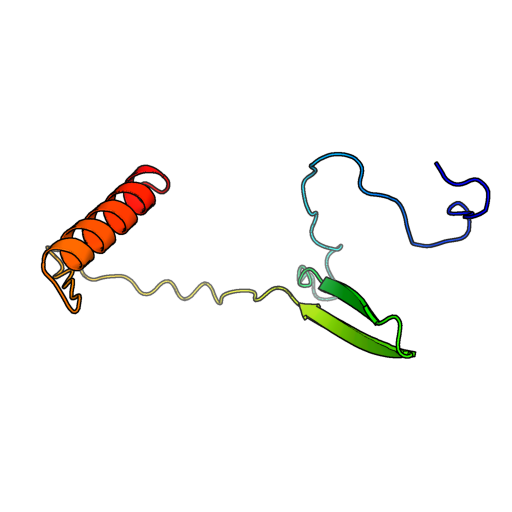3 LEU A O 1
ATOM 724 N N . ARG A 1 94 ? -19.070 -4.581 7.026 1.00 96.44 94 ARG A N 1
ATOM 725 C CA . ARG A 1 94 ? -20.112 -4.583 5.982 1.00 96.44 94 ARG A CA 1
ATOM 726 C C . ARG A 1 94 ? -19.553 -4.727 4.567 1.00 96.44 94 ARG A C 1
ATOM 728 O O . ARG A 1 94 ? -20.252 -5.236 3.701 1.00 96.44 94 ARG A O 1
ATOM 735 N N . ARG A 1 95 ? -18.336 -4.234 4.320 1.00 96.94 95 ARG A N 1
ATOM 736 C CA . ARG A 1 95 ? -17.662 -4.336 3.014 1.00 96.94 95 ARG A CA 1
ATOM 737 C C . ARG A 1 95 ? -16.952 -5.675 2.817 1.00 96.94 95 ARG A C 1
ATOM 739 O O . ARG A 1 95 ? -16.732 -6.056 1.675 1.00 96.94 95 ARG A O 1
ATOM 746 N N . HIS A 1 96 ? -16.613 -6.358 3.907 1.00 93.56 96 HIS A N 1
ATOM 747 C CA . HIS A 1 96 ? -15.887 -7.625 3.904 1.00 93.56 96 HIS A CA 1
ATOM 748 C C . HIS A 1 96 ? -16.638 -8.633 4.786 1.00 93.56 96 HIS A C 1
ATOM 750 O O . HIS A 1 96 ? -16.190 -8.922 5.899 1.00 93.56 96 HIS A O 1
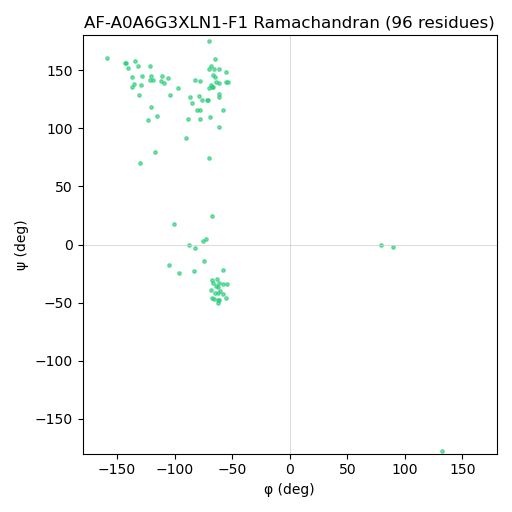ATOM 756 N N . PRO A 1 97 ? -17.824 -9.102 4.350 1.00 83.12 97 PRO A N 1
ATOM 757 C CA . PRO A 1 97 ? -18.511 -10.181 5.045 1.00 83.12 97 PRO A CA 1
ATOM 758 C C . PRO A 1 97 ? -17.644 -11.448 5.038 1.00 83.12 97 PRO A C 1
ATOM 760 O O . PRO A 1 97 ? -16.823 -11.631 4.137 1.00 83.12 97 PRO A O 1
ATOM 763 N N . ALA A 1 98 ? -17.821 -12.277 6.068 1.00 70.62 98 ALA A N 1
ATOM 764 C CA . ALA A 1 98 ? -17.155 -13.572 6.194 1.00 70.62 98 ALA A CA 1
ATOM 765 C C . ALA A 1 98 ? -17.563 -14.551 5.084 1.00 70.62 98 ALA A C 1
ATOM 767 O O . ALA A 1 98 ? -18.719 -14.448 4.607 1.00 70.62 98 ALA A O 1
#

InterPro domains:
  IPR016039 Thiolase-like [G3DSA:3.40.47.10] (2-97)
  IPR016039 Thiolase-like [SSF53901] (5-55)
  IPR032821 Polyketide synthase, C-terminal extension [PF16197] (4-96)
  IPR050091 Polyketide and Nonribosomal Peptide Biosynthesis Enzymes [PTHR43775] (2-97)

pLDDT: mean 91.56, std 8.71, range [61.53, 98.69]

Radius of gyration: 22.5 Å; Cα contacts (8 Å, |Δi|>4): 58; chains: 1; bounding box: 39×45×53 Å

Solvent-accessible surface area (backbone atoms only — not comparable to full-atom values): 6900 Å² total; per-residue (Å²): 133,70,87,88,61,81,43,90,92,46,102,57,80,86,86,87,66,96,69,86,84,76,66,53,74,59,46,101,84,68,46,69,51,67,50,72,49,80,49,78,48,80,43,93,90,71,55,69,50,75,46,79,47,69,54,84,80,78,76,85,77,73,76,79,76,78,87,75,92,76,90,79,89,81,82,53,98,43,75,70,52,34,53,47,54,53,50,51,50,52,54,50,45,72,74,56,68,133

Organism: NCBI:txid2706086